Protein AF-A0A9X7XT28-F1 (afdb_monomer)

Structure (mmCIF, N/CA/C/O backbone):
data_AF-A0A9X7XT28-F1
#
_entry.id   AF-A0A9X7XT28-F1
#
loop_
_atom_site.group_PDB
_atom_site.id
_atom_site.type_symbol
_atom_site.label_atom_id
_atom_site.label_alt_id
_atom_site.label_comp_id
_atom_site.label_asym_id
_atom_site.label_entity_id
_atom_site.label_seq_id
_atom_site.pdbx_PDB_ins_code
_atom_site.Cartn_x
_atom_site.Cartn_y
_atom_site.Cartn_z
_atom_site.occupancy
_atom_site.B_iso_or_equiv
_atom_site.auth_seq_id
_atom_site.auth_comp_id
_atom_site.auth_asym_id
_atom_site.auth_atom_id
_atom_site.pdbx_PDB_model_num
ATOM 1 N N . MET A 1 1 ? -10.253 -6.488 43.152 1.00 40.44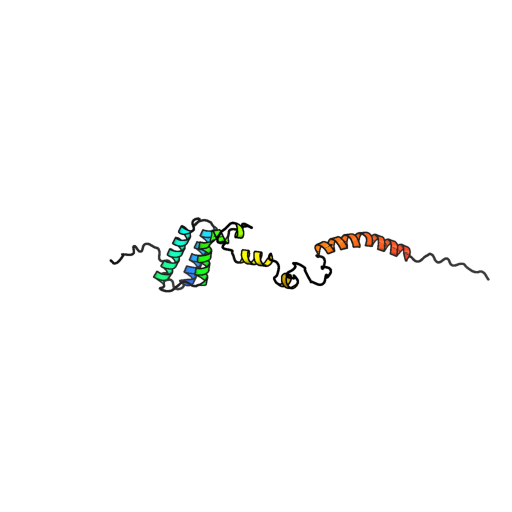 1 MET A N 1
ATOM 2 C CA . MET A 1 1 ? -10.373 -5.031 42.906 1.00 40.44 1 MET A CA 1
ATOM 3 C C . MET A 1 1 ? -11.112 -4.826 41.590 1.00 40.44 1 MET A C 1
ATOM 5 O O . MET A 1 1 ? -10.563 -5.165 40.552 1.00 40.44 1 MET A O 1
ATOM 9 N N . LYS A 1 2 ? -12.367 -4.356 41.614 1.00 41.88 2 LYS A N 1
ATOM 10 C CA . LYS A 1 2 ? -13.096 -3.980 40.390 1.00 41.88 2 LYS A CA 1
ATOM 11 C C . LYS A 1 2 ? -12.599 -2.600 39.959 1.00 41.88 2 LYS A C 1
ATOM 13 O O . LYS A 1 2 ? -12.808 -1.634 40.690 1.00 41.88 2 LYS A O 1
ATOM 18 N N . ARG A 1 3 ? -11.905 -2.513 38.823 1.00 43.56 3 ARG A N 1
ATOM 19 C CA . ARG A 1 3 ? -11.587 -1.223 38.201 1.00 43.56 3 ARG A CA 1
ATOM 20 C C . ARG A 1 3 ? -12.914 -0.610 37.751 1.00 43.56 3 ARG A C 1
ATOM 22 O O . ARG A 1 3 ? -13.626 -1.224 36.965 1.00 43.56 3 ARG A O 1
ATOM 29 N N . LYS A 1 4 ? -13.282 0.546 38.306 1.00 41.72 4 LYS A N 1
ATOM 30 C CA . LYS A 1 4 ? -14.341 1.379 37.730 1.00 41.72 4 LYS A CA 1
ATOM 31 C C . LYS A 1 4 ? -13.778 1.923 36.418 1.00 41.72 4 LYS A C 1
ATOM 33 O O . LYS A 1 4 ? -12.806 2.673 36.454 1.00 41.72 4 LYS A O 1
ATOM 38 N N . SER A 1 5 ? -14.317 1.479 35.289 1.00 43.66 5 SER A N 1
ATOM 39 C CA . SER A 1 5 ? -14.054 2.089 33.990 1.00 43.66 5 SER A CA 1
ATOM 40 C C . SER A 1 5 ? -14.661 3.492 34.012 1.00 43.66 5 SER A C 1
ATOM 42 O O . SER A 1 5 ? -15.875 3.646 34.139 1.00 43.66 5 SER A O 1
ATOM 44 N N . ASN A 1 6 ? -13.813 4.520 33.967 1.00 45.16 6 ASN A N 1
ATOM 45 C CA . ASN A 1 6 ? -14.260 5.873 33.658 1.00 45.16 6 ASN A CA 1
ATOM 46 C C . ASN A 1 6 ? -14.579 5.895 32.162 1.00 45.16 6 ASN A C 1
ATOM 48 O O . ASN A 1 6 ? -13.708 6.091 31.323 1.00 45.16 6 ASN A O 1
ATOM 52 N N . ASP A 1 7 ? -15.831 5.572 31.871 1.00 50.12 7 ASP A N 1
ATOM 53 C CA . ASP A 1 7 ? -16.425 5.413 30.551 1.00 50.12 7 ASP A CA 1
ATOM 54 C C . ASP A 1 7 ? -16.767 6.801 29.982 1.00 50.12 7 ASP A C 1
ATOM 56 O O . ASP A 1 7 ? -17.924 7.212 29.945 1.00 50.12 7 ASP A O 1
ATOM 60 N N . THR A 1 8 ? -15.735 7.586 29.658 1.00 49.97 8 THR A N 1
ATOM 61 C CA . THR A 1 8 ? -15.879 8.906 29.011 1.00 49.97 8 THR A CA 1
ATOM 62 C C . THR A 1 8 ? -15.471 8.873 27.539 1.00 49.97 8 THR A C 1
ATOM 64 O O . THR A 1 8 ? -15.369 9.921 26.904 1.00 49.97 8 THR A O 1
ATOM 67 N N . THR A 1 9 ? -15.215 7.686 26.987 1.00 54.59 9 THR A N 1
ATOM 68 C CA . THR A 1 9 ? -14.972 7.511 25.555 1.00 54.59 9 THR A CA 1
ATOM 69 C C . THR A 1 9 ? -16.330 7.512 24.847 1.00 54.59 9 THR A C 1
ATOM 71 O O . THR A 1 9 ? -17.214 6.746 25.248 1.00 54.59 9 THR A O 1
ATOM 74 N N . PRO A 1 10 ? -16.563 8.383 23.850 1.00 56.22 10 PRO A N 1
ATOM 75 C CA . PRO A 1 10 ? -17.799 8.347 23.078 1.00 56.22 10 PRO A CA 1
ATOM 76 C C . PRO A 1 10 ? -17.958 6.961 22.447 1.00 56.22 10 PRO A C 1
ATOM 78 O O . PRO A 1 10 ? -17.064 6.486 21.762 1.00 56.22 10 PRO A O 1
ATOM 81 N N . LYS A 1 11 ? -19.088 6.301 22.715 1.00 65.19 11 LYS A N 1
ATOM 82 C CA . LYS A 1 11 ? -19.413 4.988 22.145 1.00 65.19 11 LYS A CA 1
ATOM 83 C C . LYS A 1 11 ? -20.117 5.189 20.810 1.00 65.19 11 LYS A C 1
ATOM 85 O O . LYS A 1 11 ? -21.339 5.287 20.765 1.00 65.19 11 LYS A O 1
ATOM 90 N N . HIS A 1 12 ? -19.350 5.275 19.739 1.00 69.31 12 HIS A N 1
ATOM 91 C CA . HIS A 1 12 ? -19.793 5.433 18.360 1.00 69.31 12 HIS A CA 1
ATOM 92 C C . HIS A 1 12 ? -20.561 4.216 17.824 1.00 69.31 12 HIS A C 1
ATOM 94 O O . HIS A 1 12 ? -21.420 4.365 16.953 1.00 69.31 12 HIS A O 1
ATOM 100 N N . PHE A 1 13 ? -20.281 3.016 18.340 1.00 81.75 13 PHE A N 1
ATOM 101 C CA . PHE A 1 13 ? -20.841 1.767 17.798 1.00 81.75 13 PHE A CA 1
ATOM 102 C C . PHE A 1 13 ? -21.993 1.171 18.617 1.00 81.75 13 PHE A C 1
ATOM 104 O O . PHE A 1 13 ? -22.710 0.295 18.131 1.00 81.75 13 PHE A O 1
ATOM 111 N N . ARG A 1 14 ? -22.196 1.635 19.855 1.00 79.31 14 ARG A N 1
ATOM 112 C CA . ARG A 1 14 ? -23.252 1.119 20.734 1.00 79.31 14 ARG A CA 1
ATOM 113 C C . ARG A 1 14 ? -24.630 1.501 20.185 1.00 79.31 14 ARG A C 1
ATOM 115 O O . ARG A 1 14 ? -24.843 2.644 19.801 1.00 79.31 14 ARG A O 1
ATOM 122 N N . ASP A 1 15 ? -25.550 0.538 20.161 1.00 78.81 15 ASP A N 1
ATOM 123 C CA . ASP A 1 15 ? -26.933 0.690 19.676 1.00 78.81 15 ASP A CA 1
ATOM 124 C C . ASP A 1 15 ? -27.069 1.042 18.175 1.00 78.81 15 ASP A C 1
ATOM 126 O O . ASP A 1 15 ? -28.162 1.347 17.698 1.00 78.81 15 ASP A O 1
ATOM 130 N N . ASN A 1 16 ? -25.983 0.949 17.397 1.00 82.12 16 ASN A N 1
ATOM 131 C CA . ASN A 1 16 ? -26.016 1.173 15.955 1.00 82.12 16 ASN A CA 1
ATOM 132 C C . ASN A 1 16 ? -26.390 -0.116 15.202 1.00 82.12 16 ASN A C 1
ATOM 134 O O . ASN A 1 16 ? -25.678 -1.119 15.270 1.00 82.12 16 ASN A O 1
ATOM 138 N N . HIS A 1 17 ? -27.494 -0.089 14.449 1.00 79.19 17 HIS A N 1
ATOM 139 C CA . HIS A 1 17 ? -27.946 -1.231 13.646 1.00 79.19 17 HIS A CA 1
ATOM 140 C C . HIS A 1 17 ? -26.992 -1.584 12.494 1.00 79.19 17 HIS A C 1
ATOM 142 O O . HIS A 1 17 ? -26.933 -2.749 12.104 1.00 79.19 17 HIS A O 1
ATOM 148 N N . ASP A 1 18 ? -26.229 -0.613 11.985 1.00 90.81 18 ASP A N 1
ATOM 149 C CA . ASP A 1 18 ? -25.219 -0.805 10.940 1.00 90.81 18 ASP A CA 1
ATOM 150 C C . ASP A 1 18 ? -23.812 -0.472 11.463 1.00 90.81 18 ASP A C 1
ATOM 152 O O . ASP A 1 18 ? -23.061 0.351 10.938 1.00 90.81 18 ASP A O 1
ATOM 156 N N . TYR A 1 19 ? -23.447 -1.136 12.558 1.00 89.50 19 TYR A N 1
ATOM 157 C CA . TYR A 1 19 ? -22.140 -0.994 13.200 1.00 89.50 19 TYR A CA 1
ATOM 158 C C . TYR A 1 19 ? -20.965 -1.342 12.268 1.00 89.50 19 TYR A C 1
ATOM 160 O O . TYR A 1 19 ? -19.867 -0.815 12.443 1.00 89.50 19 TYR A O 1
ATOM 168 N N . LYS A 1 20 ? -21.175 -2.198 11.256 1.00 91.94 20 LYS A N 1
ATOM 169 C CA . LYS A 1 20 ? -20.133 -2.572 10.287 1.00 91.94 20 LYS A CA 1
ATOM 170 C C . LYS A 1 20 ? -19.777 -1.412 9.365 1.00 91.94 20 LYS A C 1
ATOM 172 O O . LYS A 1 20 ? -18.592 -1.142 9.172 1.00 91.94 20 LYS A O 1
ATOM 177 N N . SER A 1 21 ? -20.772 -0.714 8.814 1.00 92.44 21 SER A N 1
ATOM 178 C CA . SER A 1 21 ? -20.504 0.450 7.964 1.00 92.44 21 SER A CA 1
ATOM 179 C C . SER A 1 21 ? -19.945 1.619 8.775 1.00 92.44 21 SER A C 1
ATOM 181 O O . SER A 1 21 ? -19.022 2.295 8.313 1.00 92.44 21 SER A O 1
ATOM 183 N N . ALA A 1 22 ? -20.423 1.808 10.010 1.00 92.19 22 ALA A N 1
ATOM 184 C CA . ALA A 1 22 ? -19.881 2.800 10.934 1.00 92.19 22 ALA A CA 1
ATOM 185 C C . ALA A 1 22 ? -18.395 2.544 11.224 1.00 92.19 22 ALA A C 1
ATOM 187 O O . ALA A 1 22 ? -17.579 3.461 11.125 1.00 92.19 22 ALA A O 1
ATOM 188 N N . PHE A 1 23 ? -18.022 1.289 11.498 1.00 94.12 23 PHE A N 1
ATOM 189 C CA . PHE A 1 23 ? -16.624 0.908 11.692 1.00 94.12 23 PHE A CA 1
ATOM 190 C C . PHE A 1 23 ? -15.790 1.131 10.426 1.00 94.12 23 PHE A C 1
ATOM 192 O O . PHE A 1 23 ? -14.742 1.763 10.495 1.00 94.12 23 PHE A O 1
ATOM 199 N N . SER A 1 24 ? -16.273 0.705 9.253 1.00 95.25 24 SER A N 1
ATOM 200 C CA . SER A 1 24 ? -15.573 0.931 7.977 1.00 95.25 24 SER A CA 1
ATOM 201 C C . SER A 1 24 ? -15.352 2.423 7.679 1.00 95.25 24 SER A C 1
ATOM 203 O O . SER A 1 24 ? -14.302 2.823 7.159 1.00 95.25 24 SER A O 1
ATOM 205 N N . SER A 1 25 ? -16.312 3.270 8.054 1.00 94.56 25 SER A N 1
ATOM 206 C CA . SER A 1 25 ? -16.216 4.728 7.928 1.00 94.56 25 SER A CA 1
ATOM 207 C C . SER A 1 25 ? -15.148 5.288 8.868 1.00 94.56 25 SER A C 1
ATOM 209 O O . SER A 1 25 ? -14.248 5.987 8.407 1.00 94.56 25 SER A O 1
ATOM 211 N N . ALA A 1 26 ? -15.152 4.880 10.141 1.00 94.50 26 ALA A N 1
ATOM 212 C CA . ALA A 1 26 ? -14.135 5.270 11.117 1.00 94.50 26 ALA A CA 1
ATOM 213 C C . ALA A 1 26 ? -12.718 4.808 10.715 1.00 94.50 26 ALA A C 1
ATOM 215 O O . ALA A 1 26 ? -11.757 5.572 10.809 1.00 94.50 26 ALA A O 1
ATOM 216 N N . VAL A 1 27 ? -12.575 3.590 10.177 1.00 96.19 27 VAL A N 1
ATOM 217 C CA . VAL A 1 27 ? -11.308 3.089 9.612 1.00 96.19 27 VAL A CA 1
ATOM 218 C C . VAL A 1 27 ? -10.859 3.950 8.430 1.00 96.19 27 VAL A C 1
ATOM 220 O O . VAL A 1 27 ? -9.673 4.252 8.285 1.00 96.19 27 VAL A O 1
ATOM 223 N N . THR A 1 28 ? -11.795 4.365 7.573 1.00 96.81 28 THR A N 1
ATOM 224 C CA . THR A 1 28 ? -11.507 5.238 6.428 1.00 96.81 28 THR A CA 1
ATOM 225 C C . THR A 1 28 ? -11.030 6.614 6.881 1.00 96.81 28 THR A C 1
ATOM 227 O O . THR A 1 28 ? -10.024 7.100 6.358 1.00 96.81 28 THR A O 1
ATOM 230 N N . GLU A 1 29 ? -11.695 7.207 7.871 1.00 95.38 29 GLU A N 1
ATOM 231 C CA . GLU A 1 29 ? -11.307 8.479 8.481 1.00 95.38 29 GLU A CA 1
ATOM 232 C C . GLU A 1 29 ? -9.915 8.389 9.106 1.00 95.38 29 GLU A C 1
ATOM 234 O O . GLU A 1 29 ? -9.036 9.170 8.735 1.00 95.38 29 GLU A O 1
ATOM 239 N N . LEU A 1 30 ? -9.664 7.380 9.947 1.00 94.62 30 LEU A N 1
ATOM 240 C CA . LEU A 1 30 ? -8.355 7.150 10.558 1.00 94.62 30 LEU A CA 1
ATOM 241 C C . LEU A 1 30 ? -7.270 6.996 9.487 1.00 94.62 30 LEU A C 1
ATOM 243 O O . LEU A 1 30 ? -6.269 7.712 9.508 1.00 94.62 30 LEU A O 1
ATOM 247 N N . ALA A 1 31 ? -7.478 6.127 8.495 1.00 94.88 31 ALA A N 1
ATOM 248 C CA . ALA A 1 31 ? -6.516 5.915 7.415 1.00 94.88 31 ALA A CA 1
ATOM 249 C C . ALA A 1 31 ? -6.280 7.183 6.575 1.00 94.88 31 ALA A C 1
ATOM 251 O O . ALA A 1 31 ? -5.172 7.407 6.082 1.00 94.88 31 ALA A O 1
ATOM 252 N N . SER A 1 32 ? -7.304 8.016 6.375 1.00 95.00 32 SER A N 1
ATOM 253 C CA . SER A 1 32 ? -7.161 9.309 5.697 1.00 95.00 32 SER A CA 1
ATOM 254 C C . SER A 1 32 ? -6.342 10.298 6.531 1.00 95.00 32 SER A C 1
ATOM 256 O O . SER A 1 32 ? -5.433 10.929 5.993 1.00 95.00 32 SER A O 1
ATOM 258 N N . GLY A 1 33 ? -6.573 10.344 7.847 1.00 94.25 33 GLY A N 1
ATOM 259 C CA . GLY A 1 33 ? -5.829 11.181 8.782 1.00 94.25 33 GLY A CA 1
ATOM 260 C C . GLY A 1 33 ? -4.355 10.791 8.861 1.00 94.25 33 GLY A C 1
ATOM 261 O O . GLY A 1 33 ? -3.483 11.656 8.836 1.00 94.25 33 GLY A O 1
ATOM 262 N N . VAL A 1 34 ? -4.060 9.488 8.851 1.00 94.31 34 VAL A N 1
ATOM 263 C CA . VAL A 1 34 ? -2.687 8.964 8.776 1.00 94.31 34 VAL A CA 1
ATOM 264 C C . VAL A 1 34 ? -1.979 9.447 7.510 1.00 94.31 34 VAL A C 1
ATOM 266 O O . VAL A 1 34 ? -0.882 9.990 7.599 1.00 94.31 34 VAL A O 1
ATOM 269 N N . ARG A 1 35 ? -2.620 9.334 6.338 1.00 92.38 35 ARG A N 1
ATOM 270 C CA . ARG A 1 35 ? -2.047 9.825 5.068 1.00 92.38 35 ARG A CA 1
ATOM 271 C C . ARG A 1 35 ? -1.858 11.341 5.045 1.00 92.38 35 ARG A C 1
ATOM 273 O O . ARG A 1 35 ? -0.954 11.828 4.375 1.00 92.38 35 ARG A O 1
ATOM 280 N N . ALA A 1 36 ? -2.716 12.077 5.747 1.00 93.44 36 ALA A N 1
ATOM 281 C CA . ALA A 1 36 ? -2.615 13.524 5.899 1.00 93.44 36 ALA A CA 1
ATOM 282 C C . ALA A 1 36 ? -1.583 13.954 6.962 1.00 93.44 36 ALA A C 1
ATOM 284 O O . ALA A 1 36 ? -1.332 15.147 7.110 1.00 93.44 36 ALA A O 1
ATOM 285 N N . GLY A 1 37 ? -0.972 13.008 7.684 1.00 90.81 37 GLY A N 1
ATOM 286 C CA . GLY A 1 37 ? 0.057 13.285 8.686 1.00 90.81 37 GLY A CA 1
ATOM 287 C C . GLY A 1 37 ? -0.475 13.701 10.060 1.00 90.81 37 GLY A C 1
ATOM 288 O O . GLY A 1 37 ? 0.297 14.227 10.853 1.00 90.81 37 GLY A O 1
ATOM 289 N N . LEU A 1 38 ? -1.757 13.460 10.372 1.00 89.88 38 LEU A N 1
ATOM 290 C CA . LEU A 1 38 ? -2.317 13.741 11.706 1.00 89.88 38 LEU A CA 1
ATOM 291 C C . LEU A 1 38 ? -1.709 12.848 12.798 1.00 89.88 38 LEU A C 1
ATOM 293 O O . LEU A 1 38 ? -1.704 13.230 13.962 1.00 89.88 38 LEU A O 1
ATOM 297 N N . PHE A 1 39 ? -1.196 11.677 12.415 1.00 87.94 39 PHE A N 1
ATOM 298 C CA . PHE A 1 39 ? -0.578 10.709 13.318 1.00 87.94 39 PHE A CA 1
ATOM 299 C C . PHE A 1 39 ? 0.832 10.343 12.825 1.00 87.94 39 PHE A C 1
ATOM 301 O O . PHE A 1 39 ? 1.022 9.282 12.210 1.00 87.94 39 PHE A O 1
ATOM 308 N N . PRO A 1 40 ? 1.815 11.239 13.020 1.00 84.81 40 PRO A N 1
ATOM 309 C CA . PRO A 1 40 ? 3.167 11.035 12.515 1.00 84.81 40 PRO A CA 1
ATOM 310 C C . PRO A 1 40 ? 3.903 9.923 13.269 1.00 84.81 40 PRO A C 1
ATOM 312 O O . PRO A 1 40 ? 4.720 9.236 12.665 1.00 84.81 40 PRO A O 1
ATOM 315 N N . ASP A 1 41 ? 3.608 9.721 14.557 1.00 91.62 41 ASP A N 1
ATOM 316 C CA . ASP A 1 41 ? 4.239 8.673 15.355 1.00 91.62 41 ASP A CA 1
ATOM 317 C C . ASP A 1 41 ? 3.489 7.335 15.268 1.00 91.62 41 ASP A C 1
ATOM 319 O O . ASP A 1 41 ? 2.258 7.255 15.365 1.00 91.62 41 ASP A O 1
ATOM 323 N N . ARG A 1 42 ? 4.258 6.248 15.146 1.00 92.56 42 ARG A N 1
ATOM 324 C CA . ARG A 1 42 ? 3.726 4.884 15.063 1.00 92.56 42 ARG A CA 1
ATOM 325 C C . ARG A 1 42 ? 3.017 4.455 16.342 1.00 92.56 42 ARG A C 1
ATOM 327 O O . ARG A 1 42 ? 2.020 3.735 16.269 1.00 92.56 42 ARG A O 1
ATOM 334 N N . THR A 1 43 ? 3.500 4.888 17.503 1.00 93.31 43 THR A N 1
ATOM 335 C CA . THR A 1 43 ? 2.895 4.536 18.796 1.00 93.31 43 THR A CA 1
ATOM 336 C C . THR A 1 43 ? 1.539 5.210 18.957 1.00 93.31 43 THR A C 1
ATOM 338 O O . THR A 1 43 ? 0.587 4.581 19.416 1.00 93.31 43 THR A O 1
ATOM 341 N N . GLU A 1 44 ? 1.427 6.473 18.544 1.00 91.88 44 GLU A N 1
ATOM 342 C CA . GLU A 1 44 ? 0.161 7.212 18.548 1.00 91.88 44 GLU A CA 1
ATOM 343 C C . GLU A 1 44 ? -0.873 6.573 17.618 1.00 91.88 44 GLU A C 1
ATOM 345 O O . GLU A 1 44 ? -2.012 6.351 18.035 1.00 91.88 44 GLU A O 1
ATOM 350 N N . ARG A 1 45 ? -0.468 6.181 16.399 1.00 94.62 45 ARG A N 1
ATOM 351 C CA . ARG A 1 45 ? -1.343 5.416 15.496 1.00 94.62 45 ARG A CA 1
ATOM 352 C C . ARG A 1 45 ? -1.798 4.105 16.112 1.00 94.62 45 ARG A C 1
ATOM 354 O O . ARG A 1 45 ? -2.985 3.803 16.064 1.00 94.62 45 ARG A O 1
ATOM 361 N N . ALA A 1 46 ? -0.875 3.337 16.690 1.00 95.12 46 ALA A N 1
ATOM 362 C CA . ALA A 1 46 ? -1.201 2.055 17.303 1.00 95.12 46 ALA A CA 1
ATOM 363 C C . ALA A 1 46 ? -2.241 2.216 18.421 1.00 95.12 46 ALA A C 1
ATOM 365 O O . ALA A 1 46 ? -3.214 1.471 18.442 1.00 95.12 46 ALA A O 1
ATOM 366 N N . ARG A 1 47 ? -2.101 3.238 19.276 1.00 94.06 47 ARG A N 1
ATOM 367 C CA . ARG A 1 47 ? -3.073 3.540 20.339 1.00 94.06 47 ARG A CA 1
ATOM 368 C C . ARG A 1 47 ? -4.441 3.945 19.801 1.00 94.06 47 ARG A C 1
ATOM 370 O O . ARG A 1 47 ? -5.449 3.499 20.332 1.00 94.06 47 ARG A O 1
ATOM 377 N N . ALA A 1 48 ? -4.488 4.786 18.767 1.00 92.94 48 ALA A N 1
AT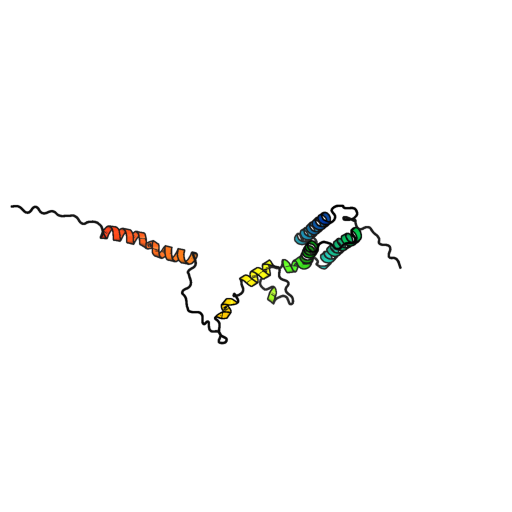OM 378 C CA . ALA A 1 48 ? -5.753 5.198 18.157 1.00 92.94 48 ALA A CA 1
ATOM 379 C C . ALA A 1 48 ? -6.493 4.004 17.532 1.00 92.94 48 ALA A C 1
ATOM 381 O O . ALA A 1 48 ? -7.708 3.881 17.659 1.00 92.94 48 ALA A O 1
ATOM 382 N N . ILE A 1 49 ? -5.747 3.104 16.889 1.00 94.88 49 ILE A N 1
ATOM 383 C CA . ILE A 1 49 ? -6.278 1.880 16.284 1.00 94.88 49 ILE A CA 1
ATOM 384 C C . ILE A 1 49 ? -6.749 0.892 17.356 1.00 94.88 49 ILE A C 1
ATOM 386 O O . ILE A 1 49 ? -7.826 0.320 17.215 1.00 94.88 49 ILE A O 1
ATOM 390 N N . GLU A 1 50 ? -5.972 0.704 18.424 1.00 95.31 50 GLU A N 1
ATOM 391 C CA . GLU A 1 50 ? -6.339 -0.147 19.560 1.00 95.31 50 GLU A CA 1
ATOM 392 C C . GLU A 1 50 ? -7.619 0.362 20.228 1.00 95.31 50 GLU A C 1
ATOM 394 O O . GLU A 1 50 ? -8.570 -0.399 20.354 1.00 95.31 50 GLU A O 1
ATOM 399 N N . ALA A 1 51 ? -7.710 1.667 20.510 1.00 93.56 51 ALA A N 1
ATOM 400 C CA . ALA A 1 51 ? -8.916 2.279 21.066 1.00 93.56 51 ALA A CA 1
ATOM 401 C C . ALA A 1 51 ? -10.153 2.068 20.174 1.00 93.56 51 ALA A C 1
ATOM 403 O O . ALA A 1 51 ? -11.225 1.747 20.680 1.00 93.56 51 ALA A O 1
ATOM 404 N N . LEU A 1 52 ? -10.002 2.197 18.850 1.00 93.50 52 LEU A N 1
ATOM 405 C CA . LEU A 1 52 ? -11.084 1.973 17.887 1.00 93.50 52 LEU A CA 1
ATOM 406 C C . LEU A 1 52 ? -11.561 0.508 17.877 1.00 93.50 52 LEU A C 1
ATOM 408 O O . LEU A 1 52 ? -12.761 0.239 17.795 1.00 93.50 52 LEU A O 1
ATOM 412 N N . ILE A 1 53 ? -10.626 -0.446 17.938 1.00 94.62 53 ILE A N 1
ATOM 413 C CA . ILE A 1 53 ? -10.937 -1.881 17.975 1.00 94.62 53 ILE A CA 1
ATOM 414 C C . ILE A 1 53 ? -11.587 -2.253 19.308 1.00 94.62 53 ILE A C 1
ATOM 416 O O . ILE A 1 53 ? -12.600 -2.953 19.305 1.00 94.62 53 ILE A O 1
ATOM 420 N N . ASP A 1 54 ? -11.033 -1.782 20.423 1.00 93.81 54 ASP A N 1
ATOM 421 C CA . ASP A 1 54 ? -11.551 -2.048 21.763 1.00 93.81 54 ASP A CA 1
ATOM 422 C C . ASP A 1 54 ? -12.978 -1.524 21.901 1.00 93.81 54 ASP A C 1
ATOM 424 O O . ASP A 1 54 ? -13.860 -2.257 22.340 1.00 93.81 54 ASP A O 1
ATOM 428 N N . GLU A 1 55 ? -13.256 -0.312 21.422 1.00 91.44 55 GLU A N 1
ATOM 429 C CA . GLU A 1 55 ? -14.603 0.254 21.432 1.00 91.44 55 GLU A CA 1
ATOM 430 C C . GLU A 1 55 ? -15.603 -0.598 20.626 1.00 91.44 55 GLU A C 1
ATOM 432 O O . GLU A 1 55 ? -16.731 -0.846 21.070 1.00 91.44 55 GLU A O 1
ATOM 437 N N . TYR A 1 56 ? -15.201 -1.095 19.452 1.00 92.75 56 TYR A N 1
ATOM 438 C CA . TYR A 1 56 ? -16.033 -1.991 18.644 1.00 92.75 56 TYR A CA 1
ATOM 439 C C . TYR A 1 56 ? -16.298 -3.322 19.364 1.00 92.75 56 TYR A C 1
ATOM 441 O O . TYR A 1 56 ? -17.429 -3.813 19.394 1.00 92.75 56 TYR A O 1
ATOM 449 N N . VAL A 1 57 ? -15.270 -3.910 19.979 1.00 93.38 57 VAL A N 1
ATOM 450 C CA . VAL A 1 57 ? -15.391 -5.182 20.703 1.00 93.38 57 VAL A CA 1
ATOM 451 C C . VAL A 1 57 ? -16.229 -5.016 21.972 1.00 93.38 57 VAL A C 1
ATOM 453 O O . VAL A 1 57 ? -17.070 -5.866 22.252 1.00 93.38 57 VAL A O 1
ATOM 456 N N . GLU A 1 58 ? -16.063 -3.926 22.719 1.00 91.56 58 GLU A N 1
ATOM 457 C CA . GLU A 1 58 ? -16.841 -3.638 23.929 1.00 91.56 58 GLU A CA 1
ATOM 458 C C . GLU A 1 58 ? -18.320 -3.360 23.632 1.00 91.56 58 GLU A C 1
ATOM 460 O O . GLU A 1 58 ? -19.191 -3.718 24.428 1.00 91.56 58 GLU A O 1
ATOM 465 N N . SER A 1 59 ? -18.620 -2.724 22.498 1.00 89.62 59 SER A N 1
ATOM 466 C CA . SER A 1 59 ? -19.991 -2.371 22.107 1.00 89.62 59 SER A CA 1
ATOM 467 C C . SER A 1 59 ? -20.761 -3.528 21.468 1.00 89.62 59 SER A C 1
ATOM 469 O O . SER A 1 59 ? -21.941 -3.703 21.773 1.00 89.62 59 SER A O 1
ATOM 471 N N . ILE A 1 60 ? -20.117 -4.317 20.602 1.00 89.94 60 ILE A N 1
ATOM 472 C CA . ILE A 1 60 ? -20.772 -5.378 19.816 1.00 89.94 60 ILE A CA 1
ATOM 473 C C . ILE A 1 60 ? -20.511 -6.777 20.394 1.00 89.94 60 ILE A C 1
ATOM 475 O O . ILE A 1 60 ? -21.299 -7.700 20.179 1.00 89.94 60 ILE A O 1
ATOM 479 N N . GLY A 1 61 ? -19.408 -6.970 21.124 1.00 90.06 61 GLY A N 1
ATOM 480 C CA . GLY A 1 61 ? -18.986 -8.276 21.646 1.00 90.06 61 GLY A CA 1
ATOM 481 C C . GLY A 1 61 ? -18.421 -9.224 20.582 1.00 90.06 61 GLY A C 1
ATOM 482 O O . GLY A 1 61 ? -18.233 -10.410 20.853 1.00 90.06 61 GLY A O 1
ATOM 483 N N . GLN A 1 62 ? -18.169 -8.730 19.366 1.00 90.50 62 GLN A N 1
ATOM 484 C CA . GLN A 1 62 ? -17.636 -9.504 18.242 1.00 90.50 62 GLN A CA 1
ATOM 485 C C . GLN A 1 62 ? -16.347 -8.885 17.709 1.00 90.50 62 GLN A C 1
ATOM 487 O O . GLN A 1 62 ? -16.089 -7.694 17.874 1.00 90.50 62 GLN A O 1
ATOM 492 N N . ARG A 1 63 ? -15.544 -9.701 17.021 1.00 91.38 63 ARG A N 1
ATOM 493 C CA . ARG A 1 63 ? -14.342 -9.223 16.335 1.00 91.38 63 ARG A CA 1
ATOM 494 C C . ARG A 1 63 ? -14.732 -8.419 15.079 1.00 91.38 63 ARG A C 1
ATOM 496 O O . ARG A 1 63 ? -15.642 -8.856 14.370 1.00 91.38 63 ARG A O 1
ATOM 503 N N . PRO A 1 64 ? -14.055 -7.293 14.780 1.00 94.06 64 PRO A N 1
ATOM 504 C CA . PRO A 1 64 ? -14.232 -6.590 13.513 1.00 94.06 64 PRO A CA 1
ATOM 505 C C . PRO A 1 64 ? -13.911 -7.471 12.302 1.00 94.06 64 PRO A C 1
ATOM 507 O O . PRO A 1 64 ? -13.205 -8.477 12.420 1.00 94.06 64 PRO A O 1
ATOM 510 N N . ASP A 1 65 ? -14.408 -7.068 11.134 1.00 95.19 65 ASP A N 1
ATOM 511 C CA . ASP A 1 65 ? -14.155 -7.778 9.882 1.00 95.19 65 ASP A CA 1
ATOM 512 C C . ASP A 1 65 ? -12.655 -7.837 9.543 1.00 95.19 65 ASP A C 1
ATOM 514 O O . ASP A 1 65 ? -11.901 -6.889 9.777 1.00 95.19 65 ASP A O 1
ATOM 518 N N . ALA A 1 66 ? -12.218 -8.960 8.972 1.00 96.00 66 ALA A N 1
ATOM 519 C CA . ALA A 1 66 ? -10.808 -9.217 8.696 1.00 96.00 66 ALA A CA 1
ATOM 520 C C . ALA A 1 66 ? -10.224 -8.212 7.692 1.00 96.00 66 ALA A C 1
ATOM 522 O O . ALA A 1 66 ? -9.097 -7.753 7.879 1.00 96.00 66 ALA A O 1
ATOM 523 N N . ALA A 1 67 ? -11.005 -7.822 6.679 1.00 96.06 67 ALA A N 1
ATOM 524 C CA . ALA A 1 67 ? -10.587 -6.838 5.685 1.00 96.06 67 ALA A CA 1
ATOM 525 C C . ALA A 1 67 ? -10.329 -5.456 6.313 1.00 96.06 67 ALA A C 1
ATOM 527 O O . ALA A 1 67 ? -9.378 -4.766 5.950 1.00 96.06 67 ALA A O 1
ATOM 528 N N . GLU A 1 68 ? -11.130 -5.056 7.304 1.00 96.44 68 GLU A N 1
ATOM 529 C CA . GLU A 1 68 ? -10.933 -3.785 8.007 1.00 96.44 68 GLU A CA 1
ATOM 530 C C . GLU A 1 68 ? -9.709 -3.823 8.932 1.00 96.44 68 GLU A C 1
ATOM 532 O O . GLU A 1 68 ? -8.945 -2.858 9.002 1.00 96.44 68 GLU A O 1
ATOM 537 N N . LEU A 1 69 ? -9.454 -4.961 9.583 1.00 96.50 69 LEU A N 1
ATOM 538 C CA . LEU A 1 69 ? -8.233 -5.158 10.371 1.00 96.50 69 LEU A CA 1
ATOM 539 C C . LEU A 1 69 ? -6.970 -5.100 9.501 1.00 96.50 69 LEU A C 1
ATOM 541 O O . LEU A 1 69 ? -5.959 -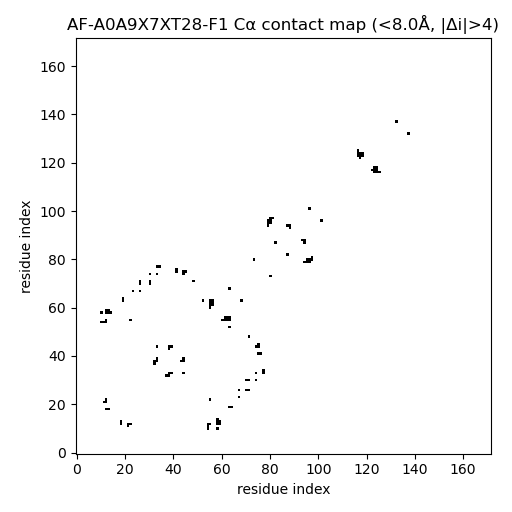4.543 9.927 1.00 96.50 69 LEU A O 1
ATOM 545 N N . GLU A 1 70 ? -7.023 -5.620 8.275 1.00 96.12 70 GLU A N 1
ATOM 546 C CA . GLU A 1 70 ? -5.925 -5.507 7.309 1.00 96.12 70 GLU A CA 1
ATOM 547 C C . GLU A 1 70 ? -5.668 -4.044 6.909 1.00 96.12 70 GLU A C 1
ATOM 549 O O . GLU A 1 70 ? -4.521 -3.589 6.866 1.00 96.12 70 GLU A O 1
ATOM 554 N N . ARG A 1 71 ? -6.730 -3.258 6.690 1.00 96.31 71 ARG A N 1
ATOM 555 C CA . ARG A 1 71 ? -6.613 -1.814 6.427 1.00 96.31 71 ARG A CA 1
ATOM 556 C C . ARG A 1 71 ? -5.964 -1.071 7.594 1.00 96.31 71 ARG A C 1
ATOM 558 O O . ARG A 1 71 ? -5.103 -0.221 7.361 1.00 96.31 71 ARG A O 1
ATOM 565 N N . LEU A 1 72 ? -6.340 -1.403 8.829 1.00 96.50 72 LEU A N 1
ATOM 566 C CA . LEU A 1 72 ? -5.737 -0.835 10.036 1.00 96.50 72 LEU A CA 1
ATOM 567 C C . LEU A 1 72 ? -4.266 -1.249 10.187 1.00 96.50 72 LEU A C 1
ATOM 569 O O . LEU A 1 72 ? -3.425 -0.401 10.475 1.00 96.50 72 LEU A O 1
ATOM 573 N N . ALA A 1 73 ? -3.917 -2.506 9.903 1.00 95.50 73 ALA A N 1
ATOM 574 C CA . ALA A 1 73 ? -2.526 -2.964 9.895 1.00 95.50 73 ALA A CA 1
ATOM 575 C C . ALA A 1 73 ? -1.665 -2.188 8.882 1.00 95.50 73 ALA A C 1
ATOM 577 O O . ALA A 1 73 ? -0.559 -1.751 9.207 1.00 95.50 73 ALA A O 1
ATOM 578 N N . ASN A 1 74 ? -2.195 -1.925 7.685 1.00 94.94 74 ASN A N 1
ATOM 579 C CA . ASN A 1 74 ? -1.525 -1.081 6.693 1.00 94.94 74 ASN A CA 1
ATOM 580 C C . ASN A 1 74 ? -1.362 0.374 7.167 1.00 94.94 74 ASN A C 1
ATOM 582 O O . ASN A 1 74 ? -0.363 1.014 6.843 1.00 94.94 74 ASN A O 1
ATOM 586 N N . ALA A 1 75 ? -2.313 0.905 7.944 1.00 95.38 75 ALA A N 1
ATOM 587 C CA . ALA A 1 75 ? -2.200 2.235 8.543 1.00 95.38 75 ALA A CA 1
ATOM 588 C C . ALA A 1 75 ? -1.133 2.288 9.654 1.00 95.38 75 ALA A C 1
ATOM 590 O O . ALA A 1 75 ? -0.446 3.300 9.793 1.00 95.38 75 ALA A O 1
ATOM 591 N N . VAL A 1 76 ? -0.937 1.203 10.414 1.00 95.50 76 VAL A N 1
ATOM 592 C CA . VAL A 1 76 ? 0.179 1.097 11.374 1.00 95.50 76 VAL A CA 1
ATOM 593 C C . VAL A 1 76 ? 1.525 1.166 10.652 1.00 95.50 76 VAL A C 1
ATOM 595 O O . VAL A 1 76 ? 2.410 1.864 11.132 1.00 95.50 76 VAL A O 1
ATOM 598 N N . LEU A 1 77 ? 1.666 0.495 9.506 1.00 94.25 77 LEU A N 1
ATOM 599 C CA . LEU A 1 77 ? 2.912 0.391 8.727 1.00 94.25 77 LEU A CA 1
ATOM 600 C C . LEU A 1 77 ? 3.044 1.466 7.632 1.00 94.25 77 LEU A C 1
ATOM 602 O O . LEU A 1 77 ? 3.597 1.224 6.554 1.00 94.25 77 LEU A O 1
ATOM 606 N N . HIS A 1 78 ? 2.447 2.637 7.849 1.00 94.50 78 HIS A N 1
ATOM 607 C CA . HIS A 1 78 ? 2.303 3.637 6.798 1.00 94.50 78 HIS A CA 1
ATOM 608 C C . HIS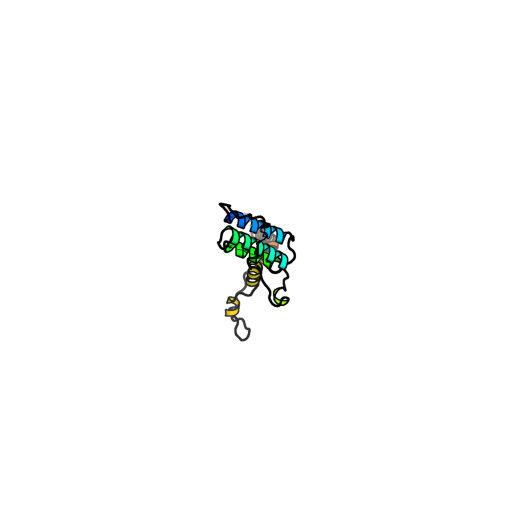 A 1 78 ? 3.652 4.145 6.270 1.00 94.50 78 HIS A C 1
ATOM 610 O O . HIS A 1 78 ? 3.823 4.265 5.053 1.00 94.50 78 HIS A O 1
ATOM 616 N N . GLU A 1 79 ? 4.610 4.429 7.151 1.00 91.56 79 GLU A N 1
ATOM 617 C CA . GLU A 1 79 ? 5.922 4.968 6.795 1.00 91.56 79 GLU A CA 1
ATOM 618 C C . GLU A 1 79 ? 6.717 3.955 5.987 1.00 91.56 79 GLU A C 1
ATOM 620 O O . GLU A 1 79 ? 7.294 4.297 4.953 1.00 91.56 79 GLU A O 1
ATOM 625 N N . GLU A 1 80 ? 6.706 2.693 6.416 1.00 92.50 80 GLU A N 1
ATOM 626 C CA . GLU A 1 80 ? 7.412 1.633 5.723 1.00 92.50 80 GLU A CA 1
ATOM 627 C C . GLU A 1 80 ? 6.779 1.416 4.346 1.00 92.50 80 GLU A C 1
ATOM 629 O O . GLU A 1 80 ? 7.471 1.505 3.332 1.00 92.50 80 GLU A O 1
ATOM 634 N N . LEU A 1 81 ? 5.463 1.215 4.255 1.00 93.56 81 LEU A N 1
ATOM 635 C CA . LEU A 1 81 ? 4.797 0.934 2.976 1.00 93.56 81 LEU A CA 1
ATOM 636 C C . LEU A 1 81 ? 4.912 2.094 1.970 1.00 93.56 81 LEU A C 1
ATOM 638 O O . LEU A 1 81 ? 5.017 1.858 0.757 1.00 93.56 81 LEU A O 1
ATOM 642 N N . THR A 1 82 ? 4.953 3.335 2.464 1.00 91.81 82 THR A N 1
ATOM 643 C CA . THR A 1 82 ? 5.054 4.553 1.644 1.00 91.81 82 THR A CA 1
ATOM 644 C C . THR A 1 82 ? 6.501 4.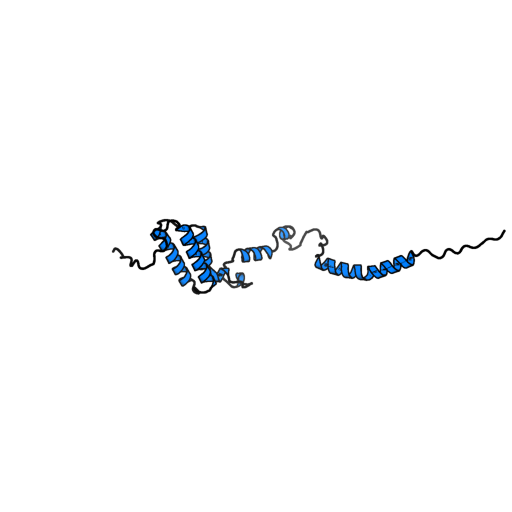926 1.309 1.00 91.81 82 THR A C 1
ATOM 646 O O . THR A 1 82 ? 6.727 5.673 0.355 1.00 91.81 82 THR A O 1
ATOM 649 N N . ASN A 1 83 ? 7.504 4.380 2.006 1.00 91.75 83 ASN A N 1
ATOM 650 C CA . ASN A 1 83 ? 8.912 4.611 1.685 1.00 91.75 83 ASN A CA 1
ATOM 651 C C . ASN A 1 83 ? 9.256 4.067 0.283 1.00 91.75 83 ASN A C 1
ATOM 653 O O . ASN A 1 83 ? 9.295 2.854 0.052 1.00 91.75 83 ASN A O 1
ATOM 657 N N . ARG A 1 84 ? 9.526 4.982 -0.657 1.00 89.75 84 ARG A N 1
ATOM 658 C CA . ARG A 1 84 ? 9.839 4.699 -2.071 1.00 89.75 84 ARG A CA 1
ATOM 659 C C . ARG A 1 84 ? 11.336 4.663 -2.380 1.00 89.75 84 ARG A C 1
ATOM 661 O O . ARG A 1 84 ? 11.696 4.673 -3.557 1.00 89.75 84 ARG A O 1
ATOM 668 N N . HIS A 1 85 ? 12.201 4.659 -1.367 1.00 89.75 85 HIS A N 1
ATOM 669 C CA . HIS A 1 85 ? 13.641 4.645 -1.593 1.00 89.75 85 HIS A CA 1
ATOM 670 C C . HIS A 1 85 ? 14.048 3.397 -2.406 1.00 89.75 85 HIS A C 1
ATOM 672 O O . HIS A 1 85 ? 13.655 2.289 -2.034 1.00 89.75 85 HIS A O 1
ATOM 678 N N . PRO A 1 86 ? 14.819 3.537 -3.503 1.00 84.81 86 PRO A N 1
ATOM 679 C CA . PRO A 1 86 ? 15.191 2.400 -4.352 1.00 84.81 86 PRO A CA 1
ATOM 680 C C . PRO A 1 86 ? 15.985 1.338 -3.579 1.00 84.81 86 PRO A C 1
ATOM 682 O O . PRO A 1 86 ? 15.686 0.150 -3.668 1.00 84.81 86 PRO A O 1
ATOM 685 N N . ASP A 1 87 ? 16.916 1.782 -2.733 1.00 87.75 87 ASP A N 1
ATOM 686 C CA . ASP A 1 87 ? 17.807 0.911 -1.950 1.00 87.75 87 ASP A CA 1
ATOM 687 C C . ASP A 1 87 ? 17.227 0.483 -0.593 1.00 87.75 87 ASP A C 1
ATOM 689 O O . ASP A 1 87 ? 17.954 0.100 0.320 1.00 87.75 87 ASP A O 1
ATOM 693 N N . LYS A 1 88 ? 15.904 0.556 -0.423 1.00 91.56 88 LYS A N 1
ATOM 694 C CA . LYS A 1 88 ? 15.236 0.187 0.832 1.00 91.56 88 LYS A CA 1
ATOM 695 C C . LYS A 1 88 ? 15.637 -1.207 1.327 1.00 91.56 88 LYS A C 1
ATOM 697 O O . LYS A 1 88 ? 15.915 -1.393 2.504 1.00 91.56 88 LYS A O 1
ATOM 702 N N . VAL A 1 89 ? 15.710 -2.166 0.404 1.00 89.19 89 VAL A N 1
ATOM 703 C CA . VAL A 1 89 ? 16.011 -3.575 0.699 1.00 89.19 89 VAL A CA 1
ATOM 704 C C . VAL A 1 89 ? 17.436 -3.781 1.217 1.00 89.19 89 VAL A C 1
ATOM 706 O O . VAL A 1 89 ? 17.665 -4.712 1.976 1.00 89.19 89 VAL A O 1
ATOM 709 N N . THR A 1 90 ? 18.396 -2.958 0.795 1.00 90.19 90 THR A N 1
ATOM 710 C CA . THR A 1 90 ? 19.804 -3.090 1.205 1.00 90.19 90 THR A CA 1
ATOM 711 C C . THR A 1 90 ? 20.145 -2.230 2.415 1.00 90.19 90 THR A C 1
ATOM 713 O O . THR A 1 90 ? 21.085 -2.544 3.138 1.00 90.19 90 THR A O 1
ATOM 716 N N . ARG A 1 91 ? 19.403 -1.139 2.632 1.00 90.81 91 ARG A N 1
ATOM 717 C CA . ARG A 1 91 ? 19.645 -0.180 3.714 1.00 90.81 91 ARG A CA 1
ATOM 718 C C . ARG A 1 91 ? 18.983 -0.572 5.038 1.00 90.81 91 ARG A C 1
ATOM 720 O O . ARG A 1 91 ? 19.517 -0.238 6.091 1.00 90.81 91 ARG A O 1
ATOM 727 N N . GLU A 1 92 ? 17.811 -1.197 4.997 1.00 91.12 92 GLU A N 1
ATOM 728 C CA . GLU A 1 92 ? 17.050 -1.589 6.190 1.00 91.12 92 GLU A CA 1
ATOM 729 C C . GLU A 1 92 ? 17.345 -3.054 6.549 1.00 91.12 92 GLU A C 1
ATOM 731 O O . GLU A 1 92 ? 17.389 -3.904 5.665 1.00 91.12 92 GLU A O 1
ATOM 736 N N . GLU A 1 93 ? 17.518 -3.366 7.839 1.00 91.50 93 GLU A N 1
ATOM 737 C CA . GLU A 1 93 ? 17.758 -4.747 8.304 1.00 91.50 93 GLU A CA 1
ATOM 738 C C . GLU A 1 93 ? 16.545 -5.658 8.030 1.00 91.50 93 GLU A C 1
ATOM 740 O O . GLU A 1 93 ? 16.701 -6.793 7.582 1.00 91.50 93 GLU A O 1
ATOM 745 N N . TYR A 1 94 ? 15.330 -5.128 8.222 1.00 90.69 94 TYR A N 1
ATOM 746 C CA . TYR A 1 94 ? 14.061 -5.826 7.983 1.00 90.69 94 TYR A CA 1
ATOM 747 C C . TYR A 1 94 ? 13.132 -4.990 7.083 1.00 90.69 94 TYR A C 1
ATOM 749 O O . TYR A 1 94 ? 12.218 -4.326 7.577 1.00 90.69 94 TYR A O 1
ATOM 757 N N . PRO A 1 95 ? 13.349 -4.992 5.754 1.00 92.12 95 PRO A N 1
ATOM 758 C CA . PRO A 1 95 ? 12.594 -4.152 4.831 1.00 92.12 95 PRO A CA 1
ATOM 759 C C . PRO A 1 95 ? 11.168 -4.682 4.611 1.00 92.12 95 PRO A C 1
ATOM 761 O O . PRO A 1 95 ? 10.971 -5.794 4.119 1.00 92.12 95 PRO A O 1
ATOM 764 N N . ILE A 1 96 ? 10.156 -3.853 4.887 1.00 93.19 96 ILE A N 1
ATOM 765 C CA . ILE A 1 96 ? 8.738 -4.184 4.642 1.00 93.19 96 ILE A CA 1
ATOM 766 C C . ILE A 1 96 ? 8.299 -3.592 3.305 1.00 93.19 96 ILE A C 1
ATOM 768 O O . ILE A 1 96 ? 8.176 -2.380 3.188 1.00 93.19 96 ILE A O 1
ATOM 772 N N . MET A 1 97 ? 8.039 -4.403 2.281 1.00 91.44 97 MET A N 1
ATOM 773 C CA . MET A 1 97 ? 7.609 -3.904 0.966 1.00 91.44 97 MET A CA 1
ATOM 774 C C . MET A 1 97 ? 6.085 -3.864 0.834 1.00 91.44 97 MET A C 1
ATOM 776 O O . MET A 1 97 ? 5.401 -4.782 1.275 1.00 91.44 97 MET A O 1
ATOM 780 N N . SER A 1 98 ? 5.559 -2.843 0.150 1.00 92.25 98 SER A N 1
ATOM 781 C CA . SER A 1 98 ? 4.166 -2.874 -0.312 1.00 92.25 98 SER A CA 1
ATOM 782 C C . SER A 1 98 ? 3.997 -3.822 -1.501 1.00 92.25 98 SER A C 1
ATOM 784 O O . SER A 1 98 ? 4.952 -4.105 -2.228 1.00 92.25 98 SER A O 1
ATOM 786 N N . GLU A 1 99 ? 2.771 -4.280 -1.753 1.00 91.81 99 GLU A N 1
ATOM 787 C CA . GLU A 1 99 ? 2.465 -5.190 -2.867 1.00 91.81 99 GLU A CA 1
ATOM 788 C C . GLU A 1 99 ? 2.920 -4.624 -4.223 1.00 91.81 99 GLU A C 1
ATOM 790 O O . GLU A 1 99 ? 3.528 -5.316 -5.043 1.00 91.81 99 GLU A O 1
ATOM 795 N N . THR A 1 100 ? 2.727 -3.319 -4.436 1.00 90.75 100 THR A N 1
ATOM 796 C CA . THR A 1 100 ? 3.191 -2.639 -5.655 1.00 90.75 100 THR A CA 1
ATOM 797 C C . THR A 1 100 ? 4.718 -2.585 -5.759 1.00 90.75 100 THR A C 1
ATOM 799 O O . THR A 1 100 ? 5.261 -2.738 -6.855 1.00 90.75 100 THR A O 1
ATOM 802 N N . GLN A 1 101 ? 5.429 -2.389 -4.642 1.00 90.94 101 GLN A N 1
ATOM 803 C CA . GLN A 1 101 ? 6.896 -2.416 -4.601 1.00 90.94 101 GLN A CA 1
ATOM 804 C C . GLN A 1 101 ? 7.419 -3.822 -4.918 1.00 90.94 101 GLN A C 1
ATOM 806 O O . GLN A 1 101 ? 8.334 -3.971 -5.730 1.00 90.94 101 GLN A O 1
ATOM 811 N N . LEU A 1 102 ? 6.792 -4.849 -4.344 1.00 91.19 102 LEU A N 1
ATOM 812 C CA . LEU A 1 102 ? 7.126 -6.249 -4.581 1.00 91.19 102 LEU A CA 1
ATOM 813 C C . LEU A 1 102 ? 6.876 -6.650 -6.041 1.00 91.19 102 LEU A C 1
ATOM 815 O O . LEU A 1 102 ? 7.761 -7.216 -6.679 1.00 91.19 102 LEU A O 1
ATOM 819 N N . THR A 1 103 ? 5.735 -6.253 -6.604 1.00 91.19 103 THR A N 1
ATOM 820 C CA . THR A 1 103 ? 5.399 -6.479 -8.019 1.00 91.19 103 THR A CA 1
ATOM 821 C C . THR A 1 103 ? 6.425 -5.826 -8.948 1.00 91.19 103 THR A C 1
ATOM 823 O O . THR A 1 103 ? 6.919 -6.451 -9.885 1.00 91.19 103 THR A O 1
ATOM 826 N N . ARG A 1 104 ? 6.820 -4.571 -8.680 1.00 88.62 104 ARG A N 1
ATOM 827 C CA . ARG A 1 104 ? 7.867 -3.883 -9.459 1.00 88.62 104 ARG A CA 1
ATOM 828 C C . ARG A 1 104 ? 9.207 -4.606 -9.379 1.00 88.62 104 ARG A C 1
ATOM 830 O O . ARG A 1 104 ? 9.870 -4.750 -10.401 1.00 88.62 104 ARG A O 1
ATOM 837 N N . ARG A 1 105 ? 9.590 -5.075 -8.189 1.00 87.06 105 ARG A N 1
ATOM 838 C CA . ARG A 1 105 ? 10.822 -5.847 -7.989 1.00 87.06 105 ARG A CA 1
ATOM 839 C C . ARG A 1 105 ? 10.791 -7.160 -8.766 1.00 87.06 105 ARG A C 1
ATOM 841 O O . ARG A 1 105 ? 11.773 -7.486 -9.426 1.00 87.06 105 ARG A O 1
ATOM 848 N N . GLN A 1 106 ? 9.682 -7.891 -8.718 1.00 87.50 106 GLN A N 1
ATOM 849 C CA . GLN A 1 106 ? 9.509 -9.129 -9.478 1.00 87.50 106 GLN A CA 1
ATOM 850 C C . GLN A 1 106 ? 9.603 -8.875 -10.986 1.00 87.50 106 GLN A C 1
ATOM 852 O O . GLN A 1 106 ? 10.333 -9.581 -11.671 1.00 87.50 106 GLN A O 1
ATOM 857 N N . ASN A 1 107 ? 8.966 -7.813 -11.483 1.00 88.00 107 ASN A N 1
ATOM 858 C CA . ASN A 1 107 ? 9.020 -7.438 -12.899 1.00 88.00 107 ASN A CA 1
ATOM 859 C C . ASN A 1 107 ? 10.413 -6.979 -13.359 1.00 88.00 107 ASN A C 1
ATOM 861 O O . ASN A 1 107 ? 10.759 -7.151 -14.524 1.00 88.00 107 ASN A O 1
ATOM 865 N N . ALA A 1 108 ? 11.204 -6.380 -12.465 1.00 85.94 108 ALA A N 1
ATOM 866 C CA . ALA A 1 108 ? 12.587 -5.990 -12.738 1.00 85.94 108 ALA A CA 1
ATOM 867 C C . ALA A 1 108 ? 13.581 -7.156 -12.595 1.00 85.94 108 ALA A C 1
ATOM 869 O O . ALA A 1 108 ? 14.720 -7.052 -13.048 1.00 85.94 108 ALA A O 1
ATOM 870 N N . SER A 1 109 ? 13.174 -8.252 -11.951 1.00 83.25 109 SER A N 1
ATOM 871 C CA . SER A 1 109 ? 14.020 -9.430 -11.774 1.00 83.25 109 SER A CA 1
ATOM 872 C C . SER A 1 109 ? 14.096 -10.224 -13.076 1.00 83.25 109 SER A C 1
ATOM 874 O O . SER A 1 109 ? 13.130 -10.296 -13.837 1.00 83.25 109 SER A O 1
ATOM 876 N N . ALA A 1 110 ? 15.247 -10.846 -13.337 1.00 81.50 110 ALA A N 1
ATOM 877 C CA . ALA A 1 110 ? 15.370 -11.753 -14.469 1.00 81.50 110 ALA A CA 1
ATOM 878 C C . ALA A 1 110 ? 14.366 -12.911 -14.308 1.00 81.50 110 ALA A C 1
ATOM 880 O O . ALA A 1 110 ? 14.264 -13.482 -13.217 1.00 81.50 110 ALA A O 1
ATOM 881 N N . PRO A 1 111 ? 13.611 -13.275 -15.361 1.00 81.31 111 PRO A N 1
ATOM 882 C CA . PRO A 1 111 ? 12.672 -14.380 -15.266 1.00 81.31 111 PRO A CA 1
ATOM 883 C C . PRO A 1 111 ? 13.445 -15.673 -15.009 1.00 81.31 111 PRO A C 1
ATOM 885 O O . PRO A 1 111 ? 14.472 -15.909 -15.640 1.00 81.31 111 PRO A O 1
ATOM 888 N N . LEU A 1 112 ? 12.920 -16.553 -14.152 1.00 83.44 112 LEU A N 1
ATOM 889 C CA . LEU A 1 112 ? 13.563 -17.836 -13.834 1.00 83.44 112 LEU A CA 1
ATOM 890 C C . LEU A 1 112 ? 13.873 -18.665 -15.092 1.00 83.44 112 LEU A C 1
ATOM 892 O O . LEU A 1 112 ? 14.900 -19.325 -15.178 1.00 83.44 112 LEU A O 1
ATOM 896 N N . HIS A 1 113 ? 13.020 -18.569 -16.113 1.00 81.94 113 HIS A N 1
ATOM 897 C CA . HIS A 1 113 ? 13.227 -19.225 -17.402 1.00 81.94 113 HIS A CA 1
ATOM 898 C C . HIS A 1 113 ? 14.515 -18.781 -18.123 1.00 81.94 113 HIS A C 1
ATOM 900 O O . HIS A 1 113 ? 15.052 -19.532 -18.931 1.00 81.94 113 HIS A O 1
ATOM 906 N N . ALA A 1 114 ? 15.037 -17.580 -17.852 1.00 78.38 114 ALA A N 1
ATOM 907 C CA . ALA A 1 114 ? 16.337 -17.170 -18.381 1.00 78.38 114 ALA A CA 1
ATOM 908 C C . ALA A 1 114 ? 17.467 -18.077 -17.867 1.00 78.38 114 ALA A C 1
ATOM 910 O O . ALA A 1 114 ? 18.349 -18.426 -18.648 1.00 78.38 114 ALA A O 1
ATOM 911 N N . ALA A 1 115 ? 17.378 -18.534 -16.613 1.00 83.06 115 ALA A N 1
ATOM 912 C CA . ALA A 1 115 ? 18.367 -19.415 -15.996 1.00 83.06 115 ALA A CA 1
ATOM 913 C C . ALA A 1 115 ? 18.366 -20.834 -16.592 1.00 83.06 115 ALA A C 1
ATOM 915 O O . ALA A 1 115 ? 19.376 -21.519 -16.528 1.00 83.06 115 ALA A O 1
ATOM 916 N N . HIS A 1 116 ? 17.271 -21.278 -17.225 1.00 85.12 116 HIS A N 1
ATOM 917 C CA . HIS A 1 116 ? 17.180 -22.617 -17.829 1.00 85.12 116 HIS A CA 1
ATOM 918 C C . HIS A 1 116 ? 18.247 -22.865 -18.910 1.00 85.12 116 HIS A C 1
ATOM 920 O O . HIS A 1 116 ? 18.634 -24.002 -19.161 1.00 85.12 116 HIS A O 1
ATOM 926 N N . TYR A 1 117 ? 18.699 -21.808 -19.586 1.00 85.25 117 TYR A N 1
ATOM 927 C CA . TYR A 1 117 ? 19.715 -21.911 -20.634 1.00 85.25 117 TYR A CA 1
ATOM 928 C C . TYR A 1 117 ? 21.123 -21.596 -20.136 1.00 85.25 117 TYR A C 1
ATOM 930 O O . TYR A 1 117 ? 22.063 -21.706 -20.919 1.00 85.25 117 TYR A O 1
ATOM 938 N N . GLU A 1 118 ? 21.283 -21.186 -18.879 1.00 88.25 118 GLU A N 1
ATOM 939 C CA . GLU A 1 118 ? 22.594 -20.931 -18.293 1.00 88.25 118 GLU A CA 1
ATOM 940 C C . GLU A 1 118 ? 23.130 -22.213 -17.654 1.00 88.25 118 GLU A C 1
ATOM 942 O O . GLU A 1 118 ? 22.500 -22.808 -16.782 1.00 88.25 118 GLU A O 1
ATOM 947 N N . GLY A 1 119 ? 24.294 -22.668 -18.120 1.00 87.25 119 GLY A N 1
ATOM 948 C CA . GLY A 1 119 ? 25.008 -23.769 -17.483 1.00 87.25 119 GLY A CA 1
ATOM 949 C C . GLY A 1 119 ? 25.708 -23.324 -16.201 1.00 87.25 119 GLY A C 1
ATOM 950 O O . GLY A 1 119 ? 25.916 -22.136 -15.950 1.00 87.25 119 GLY A O 1
ATOM 951 N N . THR A 1 120 ? 26.147 -24.291 -15.395 1.00 87.75 120 THR A N 1
ATOM 952 C CA . THR A 1 120 ? 26.944 -24.046 -14.176 1.00 87.75 120 THR A CA 1
ATOM 953 C C . THR A 1 120 ? 28.297 -23.382 -14.456 1.00 87.75 120 THR A C 1
ATOM 955 O O . THR A 1 120 ? 28.951 -22.893 -13.542 1.00 87.75 120 THR A O 1
ATOM 958 N N . ASP A 1 121 ? 28.729 -23.378 -15.715 1.00 91.62 121 ASP A N 1
ATOM 959 C CA . ASP A 1 121 ? 29.911 -22.691 -16.235 1.00 91.62 121 ASP A CA 1
ATOM 960 C C . ASP A 1 121 ? 29.660 -21.206 -16.569 1.00 91.62 121 ASP A C 1
ATOM 962 O O . ASP A 1 121 ? 30.563 -20.525 -17.058 1.00 91.62 121 ASP A O 1
ATOM 966 N N . GLY A 1 122 ? 28.441 -20.702 -16.337 1.00 86.50 122 GLY A N 1
ATOM 967 C CA . GLY A 1 122 ? 28.032 -19.328 -16.635 1.00 86.50 122 GLY A CA 1
ATOM 968 C C . GLY A 1 122 ? 27.804 -19.059 -18.124 1.00 86.50 122 GLY A C 1
ATOM 969 O O . GLY A 1 122 ? 27.681 -17.902 -18.528 1.00 86.50 122 GLY A O 1
ATOM 970 N N . ARG A 1 123 ? 27.774 -20.101 -18.968 1.00 87.38 123 ARG A N 1
ATOM 971 C CA . ARG A 1 123 ? 27.535 -19.956 -20.409 1.00 87.38 123 ARG A CA 1
ATOM 972 C C . ARG A 1 123 ? 26.056 -20.093 -20.733 1.00 87.38 123 ARG A C 1
ATOM 974 O O . ARG A 1 123 ? 25.373 -20.969 -20.213 1.00 87.38 123 ARG A O 1
ATOM 981 N N . ASN A 1 124 ? 25.578 -19.254 -21.651 1.00 86.88 124 ASN A N 1
ATOM 982 C CA . ASN A 1 124 ? 24.220 -19.333 -22.174 1.00 86.88 124 ASN A CA 1
ATOM 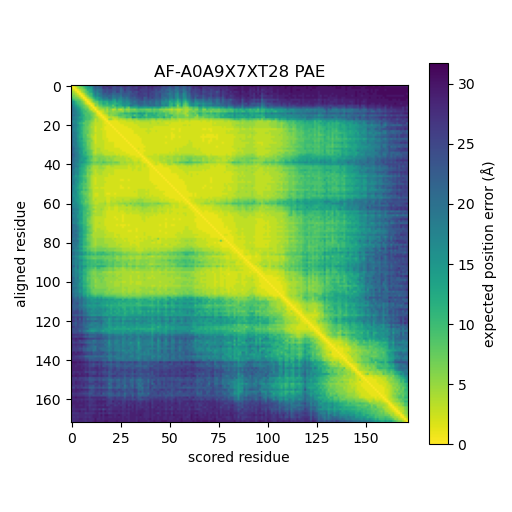983 C C . ASN A 1 124 ? 24.174 -20.254 -23.408 1.00 86.88 124 ASN A C 1
ATOM 985 O O . ASN A 1 124 ? 24.721 -19.922 -24.459 1.00 86.88 124 ASN A O 1
ATOM 989 N N . TYR A 1 125 ? 23.502 -21.395 -23.279 1.00 88.38 125 TYR A N 1
ATOM 990 C CA . TYR A 1 125 ? 23.342 -22.433 -24.304 1.00 88.38 125 TYR A CA 1
ATOM 991 C C . TYR A 1 125 ? 22.115 -22.222 -25.204 1.00 88.38 125 TYR A C 1
ATOM 993 O O . TYR A 1 125 ? 21.735 -23.105 -25.977 1.00 88.38 125 TYR A O 1
ATOM 1001 N N . ARG A 1 126 ? 21.457 -21.059 -25.126 1.00 84.31 126 ARG A N 1
ATOM 1002 C CA . ARG A 1 126 ? 20.343 -20.725 -26.014 1.00 84.31 126 ARG A CA 1
ATOM 1003 C C . ARG A 1 126 ? 20.842 -20.611 -27.452 1.00 84.31 126 ARG A C 1
ATOM 1005 O O . ARG A 1 126 ? 21.798 -19.891 -27.731 1.00 84.31 126 ARG A O 1
ATOM 1012 N N . MET A 1 127 ? 20.132 -21.251 -28.381 1.00 86.00 127 MET A N 1
ATOM 1013 C CA . MET A 1 127 ? 20.366 -21.059 -29.814 1.00 86.00 127 MET A CA 1
ATOM 1014 C C . MET A 1 127 ? 20.340 -19.553 -30.144 1.00 86.00 127 MET A C 1
ATOM 1016 O O . MET A 1 127 ? 19.343 -18.889 -29.835 1.00 86.00 127 MET A O 1
ATOM 1020 N N . PRO A 1 128 ? 21.402 -18.990 -30.751 1.00 82.69 128 PRO A N 1
ATOM 1021 C CA . PRO A 1 128 ? 21.490 -17.560 -31.013 1.00 82.69 128 PRO A CA 1
ATOM 1022 C C . PRO A 1 128 ? 20.504 -17.164 -32.117 1.00 82.69 128 PRO A C 1
ATOM 1024 O O . PRO A 1 128 ? 20.789 -17.231 -33.310 1.00 82.69 128 PRO A O 1
ATOM 1027 N N . THR A 1 129 ? 19.310 -16.737 -31.720 1.00 83.25 129 THR A N 1
ATOM 1028 C CA . THR A 1 129 ? 18.303 -16.180 -32.628 1.00 83.25 129 THR A CA 1
ATOM 1029 C C . THR A 1 129 ? 18.439 -14.663 -32.694 1.00 83.25 129 THR A C 1
ATOM 1031 O O . THR A 1 129 ? 18.598 -14.011 -31.660 1.00 83.25 129 THR A O 1
ATOM 1034 N N . ARG A 1 130 ? 18.322 -14.065 -33.887 1.00 81.81 130 ARG A N 1
ATOM 1035 C CA . ARG A 1 130 ? 18.298 -12.596 -34.016 1.00 81.81 130 ARG A CA 1
ATOM 1036 C C . ARG A 1 130 ? 17.111 -12.040 -33.223 1.00 81.81 130 ARG A C 1
ATOM 1038 O O . ARG A 1 130 ? 15.978 -12.465 -33.447 1.00 81.81 130 ARG A O 1
ATOM 1045 N N . ARG A 1 131 ? 17.353 -11.079 -32.321 1.00 84.06 131 ARG A N 1
ATOM 1046 C CA . ARG A 1 131 ? 16.261 -10.406 -31.599 1.00 84.06 131 ARG A CA 1
ATOM 1047 C C . ARG A 1 131 ? 15.341 -9.696 -32.590 1.00 84.06 131 ARG A C 1
ATOM 1049 O O . ARG A 1 131 ? 15.811 -9.122 -33.577 1.00 84.06 131 ARG A O 1
ATOM 1056 N N . ARG A 1 132 ? 14.040 -9.679 -32.300 1.00 85.06 132 ARG A N 1
ATOM 1057 C CA . ARG A 1 132 ? 13.133 -8.747 -32.975 1.00 85.06 132 ARG A CA 1
ATOM 1058 C C . ARG A 1 132 ? 13.507 -7.331 -32.538 1.00 85.06 132 ARG A C 1
ATOM 1060 O O . ARG A 1 132 ? 13.746 -7.088 -31.356 1.00 85.06 132 ARG A O 1
ATOM 1067 N N . ARG A 1 133 ? 13.632 -6.423 -33.504 1.00 84.81 133 ARG A N 1
ATOM 1068 C CA . ARG A 1 133 ? 13.854 -5.001 -33.221 1.00 84.81 133 ARG A CA 1
ATOM 1069 C C . ARG A 1 133 ? 12.617 -4.420 -32.542 1.00 84.81 133 ARG A C 1
ATOM 1071 O O . ARG A 1 133 ? 11.507 -4.858 -32.834 1.00 84.81 133 ARG A O 1
ATOM 1078 N N . SER A 1 134 ? 12.830 -3.448 -31.659 1.00 87.56 134 SER A N 1
ATOM 1079 C CA . SER A 1 134 ? 11.738 -2.669 -31.061 1.00 87.56 134 SER A CA 1
ATOM 1080 C C . SER A 1 134 ? 11.071 -1.789 -32.122 1.00 87.56 134 SER A C 1
ATOM 1082 O O . SER A 1 134 ? 11.720 -1.407 -33.099 1.00 87.56 134 SER A O 1
ATOM 1084 N N . ASP A 1 135 ? 9.809 -1.413 -31.920 1.00 85.50 135 ASP A N 1
ATOM 1085 C CA . ASP A 1 135 ? 9.093 -0.491 -32.808 1.00 85.50 135 ASP A CA 1
ATOM 1086 C C . ASP A 1 135 ? 9.848 0.832 -32.983 1.00 85.50 135 ASP A C 1
ATOM 1088 O O . ASP A 1 135 ? 9.986 1.322 -34.103 1.00 85.50 135 ASP A O 1
ATOM 1092 N N . TYR A 1 136 ? 10.458 1.347 -31.910 1.00 84.56 136 TYR A N 1
ATOM 1093 C CA . TYR A 1 136 ? 11.301 2.546 -31.960 1.00 84.56 136 TYR A CA 1
ATOM 1094 C C . TYR A 1 136 ? 12.507 2.383 -32.902 1.00 84.56 136 TYR A C 1
ATOM 1096 O O . TYR A 1 136 ? 12.832 3.269 -33.694 1.00 84.56 136 TYR A O 1
ATOM 1104 N N . GLU A 1 137 ? 13.162 1.223 -32.857 1.00 80.94 137 GLU A N 1
ATOM 1105 C CA . GLU A 1 137 ? 14.304 0.919 -33.723 1.00 80.94 137 GLU A CA 1
ATOM 1106 C C . GLU A 1 137 ? 13.861 0.726 -35.178 1.00 80.94 137 GLU A C 1
ATOM 1108 O O . GLU A 1 137 ? 14.535 1.195 -36.097 1.00 80.94 137 GLU A O 1
ATOM 1113 N N . ASN A 1 138 ? 12.709 0.080 -35.394 1.00 87.75 138 ASN A N 1
ATOM 1114 C CA . ASN A 1 138 ? 12.116 -0.077 -36.719 1.00 87.75 138 ASN A CA 1
ATOM 1115 C C . ASN A 1 138 ? 11.772 1.280 -37.335 1.00 87.75 138 ASN A C 1
ATOM 1117 O O . ASN A 1 138 ? 12.068 1.484 -38.505 1.00 87.75 138 ASN A O 1
ATOM 1121 N N . MET A 1 139 ? 11.252 2.237 -36.558 1.00 81.00 139 MET A N 1
ATOM 1122 C CA . MET A 1 139 ? 10.978 3.596 -37.044 1.00 81.00 139 MET A CA 1
ATOM 1123 C C . MET A 1 139 ? 12.234 4.306 -37.569 1.00 81.00 139 MET A C 1
ATOM 1125 O O . MET A 1 139 ? 12.160 5.035 -38.560 1.00 81.00 139 MET A O 1
ATOM 1129 N N . PHE A 1 140 ? 13.393 4.108 -36.934 1.00 77.12 140 PHE A N 1
ATOM 1130 C CA . PHE A 1 140 ? 14.654 4.707 -37.379 1.00 77.12 140 PHE A CA 1
ATOM 1131 C C . PHE A 1 140 ? 15.211 4.022 -38.634 1.00 77.12 140 PHE A C 1
ATOM 1133 O O . PHE A 1 140 ? 15.625 4.696 -39.581 1.00 77.12 140 PHE A O 1
ATOM 1140 N N . VAL A 1 141 ? 15.162 2.687 -38.674 1.00 75.88 141 VAL A N 1
ATOM 1141 C CA . VAL A 1 141 ? 15.557 1.900 -39.852 1.00 75.88 141 VAL A CA 1
ATOM 1142 C C . VAL A 1 141 ? 14.669 2.240 -41.046 1.00 75.88 141 VAL A C 1
ATOM 1144 O O . VAL A 1 141 ? 15.186 2.498 -42.131 1.00 75.88 141 VAL A O 1
ATOM 1147 N N . ASP A 1 142 ? 13.356 2.324 -40.841 1.00 72.88 142 ASP A N 1
ATOM 1148 C CA . ASP A 1 142 ? 12.388 2.721 -41.858 1.00 72.88 142 ASP A CA 1
ATOM 1149 C C . ASP A 1 142 ? 12.639 4.134 -42.352 1.00 72.88 142 ASP A C 1
ATOM 1151 O O . ASP A 1 142 ? 12.558 4.373 -43.552 1.00 72.88 142 ASP A O 1
ATOM 1155 N N . ARG A 1 143 ? 12.970 5.071 -41.456 1.00 71.75 143 ARG A N 1
ATOM 1156 C CA . ARG A 1 143 ? 13.326 6.436 -41.844 1.00 71.75 143 ARG A CA 1
ATOM 1157 C C . ARG A 1 143 ? 14.505 6.409 -42.812 1.00 71.75 143 ARG A C 1
ATOM 1159 O O . ARG A 1 143 ? 14.375 6.918 -43.917 1.00 71.75 143 ARG A O 1
ATOM 1166 N N . ILE A 1 144 ? 15.608 5.750 -42.457 1.00 69.25 144 ILE A N 1
ATOM 1167 C CA . ILE A 1 144 ? 16.795 5.644 -43.323 1.00 69.25 144 ILE A CA 1
ATOM 1168 C C . ILE A 1 144 ? 16.479 4.896 -44.630 1.00 69.25 144 ILE A C 1
ATOM 1170 O O . ILE A 1 144 ? 16.872 5.343 -45.708 1.00 69.25 144 ILE A O 1
ATOM 1174 N N . ALA A 1 145 ? 15.731 3.793 -44.564 1.00 67.12 145 ALA A N 1
ATOM 1175 C CA . ALA A 1 145 ? 15.362 2.998 -45.732 1.00 67.12 145 ALA A CA 1
ATOM 1176 C C . ALA A 1 145 ? 14.423 3.759 -46.686 1.00 67.12 145 ALA A C 1
ATOM 1178 O O . ALA A 1 145 ? 14.562 3.650 -47.905 1.00 67.12 145 ALA A O 1
ATOM 1179 N N . LYS A 1 146 ? 13.492 4.558 -46.152 1.00 71.31 146 LYS A N 1
ATOM 1180 C CA . LYS A 1 146 ? 12.492 5.313 -46.921 1.00 71.31 146 LYS A CA 1
ATOM 1181 C C . LYS A 1 146 ? 13.000 6.672 -47.405 1.00 71.31 146 LYS A C 1
ATOM 1183 O O . LYS A 1 146 ? 12.455 7.172 -48.386 1.00 71.31 146 LYS A O 1
ATOM 1188 N N . VAL A 1 147 ? 14.062 7.235 -46.813 1.00 72.94 147 VAL A N 1
ATOM 1189 C CA . VAL A 1 147 ? 14.668 8.522 -47.229 1.00 72.94 147 VAL A CA 1
ATOM 1190 C C . VAL A 1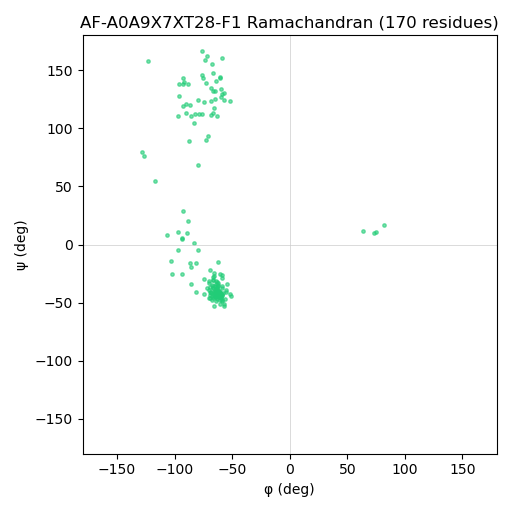 147 ? 14.964 8.550 -48.731 1.00 72.94 147 VAL A C 1
ATOM 1192 O O . VAL A 1 147 ? 14.603 9.508 -49.410 1.00 72.94 147 VAL A O 1
ATOM 1195 N N . ARG A 1 148 ? 15.528 7.469 -49.283 1.00 72.31 148 ARG A N 1
ATOM 1196 C CA . ARG A 1 148 ? 15.865 7.380 -50.715 1.00 72.31 148 ARG A CA 1
ATOM 1197 C C . ARG A 1 148 ? 14.777 6.743 -51.577 1.00 72.31 148 ARG A C 1
ATOM 1199 O O . ARG A 1 148 ? 14.990 6.537 -52.766 1.00 72.31 148 ARG A O 1
ATOM 1206 N N . ASN A 1 149 ? 13.606 6.403 -51.032 1.00 83.31 149 ASN A N 1
ATOM 1207 C CA . ASN A 1 149 ? 12.545 5.782 -51.839 1.00 83.31 149 ASN A CA 1
ATOM 1208 C C . ASN A 1 149 ? 11.997 6.744 -52.891 1.00 83.31 149 ASN A C 1
ATOM 1210 O O . ASN A 1 149 ? 11.714 6.323 -54.007 1.00 83.31 149 ASN A O 1
ATOM 1214 N N . LYS A 1 150 ? 11.916 8.040 -52.571 1.00 79.75 150 LYS A N 1
ATOM 1215 C CA . LYS A 1 150 ? 11.497 9.068 -53.531 1.00 79.75 150 LYS A CA 1
ATOM 1216 C C . LYS A 1 150 ? 12.494 9.210 -54.685 1.00 79.75 150 LYS A C 1
ATOM 1218 O O . LYS A 1 150 ? 12.082 9.344 -55.830 1.00 79.75 150 LYS A O 1
ATOM 1223 N N . GLU A 1 151 ? 13.791 9.157 -54.391 1.00 83.94 151 GLU A N 1
ATOM 1224 C CA . GLU A 1 151 ? 14.859 9.184 -55.400 1.00 83.94 151 GLU A CA 1
ATOM 1225 C C . GLU A 1 151 ? 14.844 7.916 -56.257 1.00 83.94 151 GLU A C 1
ATOM 1227 O O . GLU A 1 151 ? 14.845 8.011 -57.480 1.00 83.94 151 GLU A O 1
ATOM 1232 N N . ARG A 1 152 ? 14.718 6.739 -55.628 1.00 87.06 152 ARG A N 1
ATOM 1233 C CA . ARG A 1 152 ? 14.589 5.450 -56.324 1.00 87.06 152 ARG A CA 1
ATOM 1234 C C . ARG A 1 152 ? 13.370 5.401 -57.244 1.00 87.06 152 ARG A C 1
ATOM 1236 O O . ARG A 1 152 ? 13.501 4.968 -58.379 1.00 87.06 152 ARG A O 1
ATOM 1243 N N . MET A 1 153 ? 12.216 5.895 -56.793 1.00 87.25 153 MET A N 1
ATOM 1244 C CA . MET A 1 153 ? 10.999 6.001 -57.611 1.00 87.25 153 MET A CA 1
ATOM 1245 C C . MET A 1 153 ? 11.195 6.922 -58.819 1.00 87.25 153 MET A C 1
ATOM 1247 O O . MET A 1 153 ? 10.790 6.575 -59.923 1.00 87.25 153 MET A O 1
ATOM 1251 N N . LYS A 1 154 ? 11.837 8.084 -58.629 1.00 89.50 154 LYS A N 1
ATOM 1252 C CA . LYS A 1 154 ? 12.144 9.017 -59.727 1.00 89.50 154 LYS A CA 1
ATOM 1253 C C . LYS A 1 154 ? 13.098 8.404 -60.748 1.00 89.50 154 LYS A C 1
ATOM 1255 O O . LYS A 1 154 ? 12.875 8.554 -61.943 1.00 89.50 154 LYS A O 1
ATOM 1260 N N . GLN A 1 155 ? 14.143 7.732 -60.271 1.00 89.06 155 GLN A N 1
ATOM 1261 C CA . GLN A 1 155 ? 15.113 7.059 -61.125 1.00 89.06 155 GLN A CA 1
ATOM 1262 C C . GLN A 1 155 ? 14.444 5.930 -61.913 1.00 89.06 155 GLN A C 1
ATOM 1264 O O . GLN 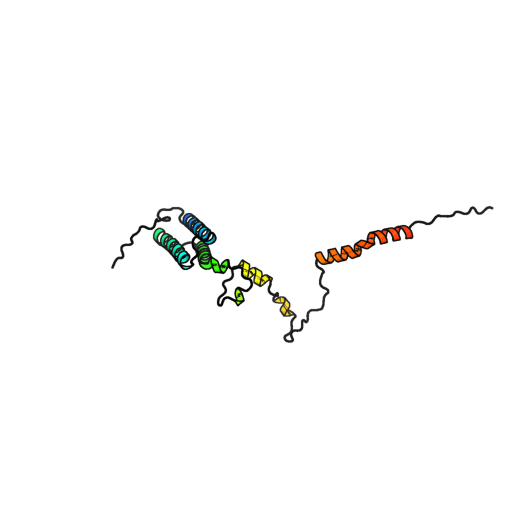A 1 155 ? 14.523 5.920 -63.133 1.00 89.06 155 GLN A O 1
ATOM 1269 N N . TYR A 1 156 ? 13.677 5.068 -61.240 1.00 90.25 156 TYR A N 1
ATOM 1270 C CA . TYR A 1 156 ? 12.925 4.001 -61.894 1.00 90.25 156 TYR A CA 1
ATOM 1271 C C . TYR A 1 156 ? 11.983 4.549 -62.971 1.00 90.25 156 TYR A C 1
ATOM 1273 O O . TYR A 1 156 ? 12.018 4.071 -64.097 1.00 90.25 156 TYR A O 1
ATOM 1281 N N . ALA A 1 157 ? 11.215 5.603 -62.671 1.00 89.75 157 ALA A N 1
ATOM 1282 C CA . ALA A 1 157 ? 10.315 6.238 -63.636 1.00 89.75 157 ALA A CA 1
ATOM 1283 C C . ALA A 1 157 ? 11.048 6.843 -64.846 1.00 89.75 157 ALA A C 1
ATOM 1285 O O . ALA A 1 157 ? 10.506 6.846 -65.947 1.00 89.75 157 ALA A O 1
ATOM 1286 N N . LYS A 1 158 ? 12.273 7.351 -64.657 1.00 87.88 158 LYS A N 1
ATOM 1287 C CA . LYS A 1 158 ? 13.134 7.799 -65.758 1.00 87.88 158 LYS A CA 1
ATOM 1288 C C . LYS A 1 158 ? 13.590 6.614 -66.610 1.00 87.88 158 LYS A C 1
ATOM 1290 O O . LYS A 1 158 ? 13.529 6.703 -67.830 1.00 87.88 158 LYS A O 1
ATOM 1295 N N . ASP A 1 159 ? 14.005 5.526 -65.969 1.00 89.38 159 ASP A N 1
ATOM 1296 C CA . ASP A 1 159 ? 14.581 4.350 -66.628 1.00 89.38 159 ASP A CA 1
ATOM 1297 C C . ASP A 1 159 ? 13.528 3.496 -67.352 1.00 89.38 159 ASP A C 1
ATOM 1299 O O . ASP A 1 159 ? 13.825 2.885 -68.372 1.00 89.38 159 ASP A O 1
ATOM 1303 N N . THR A 1 160 ? 12.284 3.478 -66.862 1.00 87.75 160 THR A N 1
ATOM 1304 C CA . THR A 1 160 ? 11.140 2.813 -67.522 1.00 87.75 160 THR A CA 1
ATOM 1305 C C . THR A 1 160 ? 10.324 3.744 -68.418 1.00 87.75 160 THR A C 1
ATOM 1307 O O . THR A 1 160 ? 9.294 3.332 -68.955 1.00 87.75 160 THR A O 1
ATOM 1310 N N . ARG A 1 161 ? 10.755 4.995 -68.619 1.00 85.44 161 ARG A N 1
ATOM 1311 C CA . ARG A 1 161 ? 10.093 5.888 -69.573 1.00 85.44 161 ARG A CA 1
ATOM 1312 C C . ARG A 1 161 ? 10.258 5.316 -70.982 1.00 85.44 161 ARG A C 1
ATOM 1314 O O . ARG A 1 161 ? 11.379 5.082 -71.423 1.00 85.44 161 ARG A O 1
ATOM 1321 N N . ALA A 1 162 ? 9.146 5.116 -71.689 1.00 85.75 162 ALA A N 1
ATOM 1322 C CA . ALA A 1 162 ? 9.176 4.696 -73.086 1.00 85.75 162 ALA A CA 1
ATOM 1323 C C . ALA A 1 162 ? 9.988 5.703 -73.920 1.00 85.75 162 ALA A C 1
ATOM 1325 O O . ALA A 1 162 ? 9.792 6.915 -73.791 1.00 85.75 162 ALA A O 1
ATOM 1326 N N . GLY A 1 163 ? 10.924 5.192 -74.723 1.00 79.12 163 GLY A N 1
ATOM 1327 C CA . GLY A 1 163 ? 11.716 6.002 -75.645 1.00 79.12 163 GLY A CA 1
ATOM 1328 C C . GLY A 1 163 ? 10.883 6.500 -76.824 1.00 79.12 163 GLY A C 1
ATOM 1329 O O . GLY A 1 163 ? 9.817 5.955 -77.118 1.00 79.12 163 GLY A O 1
ATOM 1330 N N . ASP A 1 164 ? 11.384 7.525 -77.508 1.00 79.69 164 ASP A N 1
ATOM 1331 C CA . ASP A 1 164 ? 10.735 8.050 -78.705 1.00 79.69 164 ASP A CA 1
ATOM 1332 C C . ASP A 1 164 ? 10.822 7.018 -79.838 1.00 79.69 164 ASP A C 1
ATOM 1334 O O . ASP A 1 164 ? 11.902 6.549 -80.205 1.00 79.69 164 ASP A O 1
ATOM 1338 N N . VAL A 1 165 ? 9.668 6.640 -80.386 1.00 80.38 165 VAL A N 1
ATOM 1339 C CA . VAL A 1 165 ? 9.592 5.707 -81.513 1.00 80.38 165 VAL A CA 1
ATOM 1340 C C . VAL A 1 165 ? 9.817 6.498 -82.797 1.00 80.38 165 VAL A C 1
ATOM 1342 O O . VAL A 1 165 ? 8.930 7.220 -83.252 1.00 80.38 165 VAL A O 1
ATOM 1345 N N . VAL A 1 166 ? 11.008 6.373 -83.382 1.00 79.06 166 VAL A N 1
ATOM 1346 C CA . VAL A 1 166 ? 11.318 6.987 -84.679 1.00 79.06 166 VAL A CA 1
ATOM 1347 C C . VAL A 1 166 ? 10.872 6.044 -85.791 1.00 79.06 166 VAL A C 1
ATOM 1349 O O . VAL A 1 166 ? 11.449 4.973 -85.980 1.00 79.06 166 VAL A O 1
ATOM 1352 N N . VAL A 1 167 ? 9.826 6.438 -86.515 1.00 79.56 167 VAL A N 1
ATOM 1353 C CA . VAL A 1 167 ? 9.321 5.705 -87.681 1.00 79.56 167 VAL A CA 1
ATOM 1354 C C . VAL A 1 167 ? 9.995 6.267 -88.928 1.00 79.56 167 VAL A C 1
ATOM 1356 O O . VAL A 1 167 ? 9.842 7.449 -89.232 1.00 79.56 167 VAL A O 1
ATOM 1359 N N . TYR A 1 168 ? 10.737 5.433 -89.651 1.00 80.69 168 TYR A N 1
ATOM 1360 C CA . TYR A 1 168 ? 11.290 5.797 -90.954 1.00 80.69 168 TYR A CA 1
ATOM 1361 C C . TYR A 1 168 ? 10.369 5.276 -92.056 1.00 80.69 168 TYR A C 1
ATOM 1363 O O . TYR A 1 168 ? 10.020 4.096 -92.068 1.00 80.69 168 TYR A O 1
ATOM 1371 N N . LEU A 1 169 ? 9.979 6.158 -92.977 1.00 76.94 169 LEU A N 1
ATOM 1372 C CA . LEU A 1 169 ? 9.274 5.776 -94.196 1.00 76.94 169 LEU A CA 1
ATOM 1373 C C . LEU A 1 169 ? 10.295 5.175 -95.164 1.00 76.94 169 LEU A C 1
ATOM 1375 O O . LEU A 1 169 ? 11.192 5.872 -95.638 1.00 76.94 169 LEU A O 1
ATOM 1379 N N . ILE A 1 170 ? 10.173 3.876 -95.415 1.00 74.56 170 ILE A N 1
ATOM 1380 C CA . ILE A 1 170 ? 10.921 3.187 -96.465 1.00 74.56 170 ILE A CA 1
ATOM 1381 C C . ILE A 1 170 ? 10.141 3.445 -97.756 1.00 74.56 170 ILE A C 1
ATOM 1383 O O . ILE A 1 170 ? 8.983 3.047 -97.850 1.00 74.56 170 ILE A O 1
ATOM 1387 N N . GLY A 1 171 ? 10.729 4.209 -98.677 1.00 71.06 171 GLY A N 1
ATOM 1388 C CA . GLY A 1 171 ? 10.137 4.477 -99.989 1.00 71.06 171 GLY A CA 1
ATOM 1389 C C . GLY A 1 171 ? 10.266 3.266 -100.912 1.00 71.06 171 GLY A C 1
ATOM 1390 O O . GLY A 1 171 ? 11.284 2.574 -100.847 1.00 71.06 171 GLY A O 1
ATOM 1391 N N . ASP A 1 172 ? 9.229 3.042 -101.721 1.00 58.69 172 ASP A N 1
ATOM 1392 C CA . ASP A 1 172 ? 9.137 1.986 -102.742 1.00 58.69 172 ASP A CA 1
ATOM 1393 C C . ASP A 1 172 ? 10.152 2.154 -103.888 1.00 58.69 172 ASP A C 1
ATOM 1395 O O . ASP A 1 172 ? 10.412 3.314 -104.298 1.00 58.69 172 ASP A O 1
#

Solvent-accessible surface area (backbone atoms only — not comparable to full-atom values): 10793 Å² total; per-residue (Å²): 135,86,81,80,76,84,82,77,71,86,69,84,44,50,94,45,93,58,40,66,61,52,48,54,48,52,53,49,51,52,48,50,37,44,76,72,52,77,46,79,47,58,68,59,38,46,50,55,52,48,53,54,50,50,50,43,31,74,51,71,73,48,82,78,59,68,71,58,53,50,53,49,52,50,52,53,43,39,67,53,50,64,56,78,59,88,60,42,72,80,73,39,96,79,60,61,74,33,71,69,55,47,51,51,52,56,71,72,42,82,58,72,74,65,54,75,36,44,45,98,86,75,46,72,72,59,82,89,66,86,76,83,76,52,71,73,55,47,54,53,52,46,49,64,64,50,67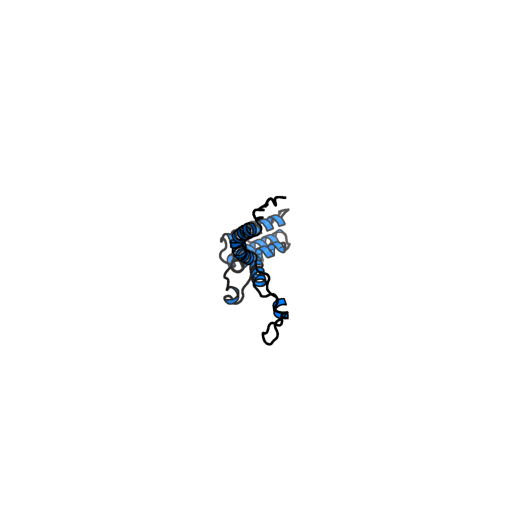,51,44,64,57,52,51,52,50,48,55,60,72,68,48,83,75,86,84,83,82,78,87,81,80,133

Foldseek 3Di:
DDDDPPPPPPLQQAPDPPSLVSLVVVLVVLLVCLVVVVPVDLVSLVVVLVVSQVSSCVRPVDGHDPVSVVSSVCSSCVCLAPDPDPCQVVPDPDRDYDPVRVVVVVVPDDPPVQCVQQDPVRDGNDDDDDDDDDPVVVVVVCCVVCVCVVVVVVVVCVVPPDDDDDDDDDDD

Radius of gyration: 36.44 Å; Cα contacts (8 Å, |Δi|>4): 73; chains: 1; bounding box: 58×38×146 Å

Sequence (172 aa):
MKRKSNDTTPKHFRDNHDYKSAFSSAVTELASGVRAGLFPDRTERARAIEALIDEYVESIGQRPDAAELERLANAVLHEELTNRHPDKVTREEYPIMSETQLTRRQNASAPLHAAHYEGTDGRNYRMPTRRRRSDYENMFVDRIAKVRNKERMKQYAKDTRAGDVVVYLIGD

pLDDT: mean 85.28, std 11.95, range [40.44, 96.81]

Nearest PDB structures (foldseek):
  3cy5-assembly3_C  TM=4.430E-01  e=4.812E+00  Bubalus bubalis
  1ch4-assembly1_A  TM=4.553E-01  e=4.303E+00  Homo sapiens

Mean predicted aligned error: 12.53 Å

Secondary structure (DSSP, 8-state):
--------S--SSTT-TTHHHHHHHHHHHHHHHHHTTS--SHHHHHHHHHHHHHHHHHHHSSPPPHHHHHHHHHHHTHHHHH---TTHHHHSSS----HHHHHHHHHHSPPHHHHTTB-TTS-B-S--PPPPPPHHHHHHHHHHHHHTHHHHHHHHHHHTSPPP--------